Protein 1WWI (pdb70)

Secondary structure (DSSP, 8-state):
--HHHHHHHHHHHH-----GGGHHHHHHHHHHHHHHHHHHHHHHHHHTT-SEE-GGGS---HHHHHHHHHHH------HHHHHHHHHTSPPPSSEE-HHHHHHHHHHHHHHHHHHHHHHHHHSTT-SS--HHHHHHHHHHHHHH-

Nearest PDB structures (foldseek):
  1wwi-assembly1_A  TM=1.005E+00  e=4.018E-20  Thermus thermophilus HB8
  1r4v-assembly1_A  TM=8.259E-01  e=9.518E-07  Aquifex aeolicus VF5
  1f1e-assembly1_A-2  TM=6.996E-01  e=1.065E-03  Methanopyrus kandleri
  4nft-assembly4_D  TM=6.158E-01  e=5.232E-02  Homo sapiens

CATH classification: 1.10.20.10

B-factor: mean 19.96, std 10.91, range [5.76, 61.65]

Radius of gyration: 15.2 Å; Cα contacts (8 Å, |Δi|>4): 161; chains: 1; bounding box: 31×48×26 Å

Foldseek 3Di:
DDLVLLQVLLCVLQNAREDSVCVVVVLLLLLVVLLVQVQQLCVQCVVVVHQEGEPVSRPQDPVLVVLLVVLVVPDDDDLVVSVVSNVVDDDDRGYYDPVVSNCRVSSSSSSSSVLSNLLCVVPVPDRYDDDVSSVVSSVVVVVPD

InterPro domains:
  IPR009072 Histone-fold [G3DSA:1.10.20.10] (1-148)
  IPR009072 Histone-fold [SSF47113] (1-148)
  IPR015207 Protein of unknown function DUF1931 [PF09123] (8-145)

Solvent-accessible surface area: 8060 Å² total

Organism: Thermus thermophilus (strain ATCC 27634 / DSM 579 / HB8) (NCBI:txid300852)

Sequence (145 aa):
LKVAEFERLFRQAAGLDVDKNDLKRVSDFLRNKLYDLLAVAERNAKYNGRDLIFEPDLPIAKGLQETLQEFRRDTALELKPVLDALAALPPLDLEVAEDVRNLLPELAGALVVAYARVLKELDPALKNPQTEHHERAERVFNLLL

Structure (mmCIF, N/CA/C/O backbone):
data_1WWI
#
_entry.id   1WWI
#
_cell.length_a   31.448
_cell.length_b   107.406
_cell.length_c   89.722
_cell.angle_alpha   90.00
_cell.angle_beta   90.00
_cell.angle_gamma   90.00
#
_symmetry.space_group_name_H-M   'C 2 2 21'
#
loop_
_entity.id
_entity.type
_entity.pdbx_description
1 polymer 'hypothetical protein TTHA1479'
2 water water
#
loop_
_atom_site.group_PDB
_atom_site.id
_atom_site.type_symbol
_atom_site.label_atom_id
_atom_site.label_alt_id
_atom_site.label_comp_id
_atom_site.label_asym_id
_atom_site.label_entity_id
_atom_site.label_seq_id
_atom_site.pdbx_PDB_ins_code
_atom_site.Cartn_x
_atom_site.Cartn_y
_atom_site.Cartn_z
_atom_site.occupancy
_atom_site.B_iso_or_equiv
_atom_site.auth_seq_id
_atom_site.auth_comp_id
_atom_site.auth_asym_id
_atom_site.auth_atom_id
_atom_site.pdbx_PDB_model_num
ATOM 9 N N . LEU A 1 2 ? 3.596 16.682 2.418 1.00 11.09 2 LEU A N 1
ATOM 10 C CA . LEU A 1 2 ? 2.537 15.783 2.863 1.00 10.22 2 LEU A CA 1
ATOM 11 C C . LEU A 1 2 ? 1.264 15.871 2.045 1.00 13.34 2 LEU A C 1
ATOM 12 O O . LEU A 1 2 ? 0.534 14.897 1.954 1.00 15.30 2 LEU A O 1
ATOM 25 N N . LYS A 1 4 ? -0.832 18.748 -1.151 1.00 12.58 4 LYS A N 1
ATOM 26 C CA . LYS A 1 4 ? -0.653 19.886 -2.045 1.00 13.79 4 LYS A CA 1
ATOM 27 C C . LYS A 1 4 ? -0.719 21.202 -1.280 1.00 11.89 4 LYS A C 1
ATOM 28 O O . LYS A 1 4 ? -1.341 21.295 -0.220 1.00 10.56 4 LYS A O 1
ATOM 34 N N . VAL A 1 5 ? -0.079 22.222 -1.840 1.00 12.51 5 VAL A N 1
ATOM 35 C CA . VAL A 1 5 ? -0.076 23.544 -1.254 1.00 11.20 5 VAL A CA 1
ATOM 36 C C . VAL A 1 5 ? -1.516 23.999 -1.037 1.00 10.91 5 VAL A C 1
ATOM 37 O O . VAL A 1 5 ? -1.852 24.538 0.021 1.00 12.13 5 VAL A O 1
ATOM 41 N N . ALA A 1 6 ? -2.364 23.769 -2.037 1.00 12.37 6 ALA A N 1
ATOM 42 C CA . ALA A 1 6 ? -3.764 24.180 -1.930 1.00 11.79 6 ALA A CA 1
ATOM 43 C C . ALA A 1 6 ? -4.497 23.491 -0.793 1.00 12.06 6 ALA A C 1
ATOM 44 O O . ALA A 1 6 ? -5.377 24.097 -0.186 1.00 11.30 6 ALA A O 1
ATOM 46 N N . GLU A 1 7 ? -4.150 22.234 -0.522 1.00 9.66 7 GLU A N 1
ATOM 47 C CA . GLU A 1 7 ? -4.781 21.486 0.568 1.00 9.96 7 GLU A CA 1
ATOM 48 C C . GLU A 1 7 ? -4.310 22.031 1.924 1.00 9.62 7 GLU A C 1
ATOM 49 O O . GLU A 1 7 ? -5.111 22.198 2.843 1.00 10.28 7 GLU A O 1
ATOM 55 N N . PHE A 1 8 ? -3.012 22.308 2.061 1.00 9.67 8 PHE A N 1
ATOM 56 C CA . PHE A 1 8 ? -2.518 22.900 3.308 1.00 10.04 8 PHE A CA 1
ATOM 57 C C . PHE A 1 8 ? -3.238 24.237 3.555 1.00 10.53 8 PHE A C 1
ATOM 58 O O . PHE A 1 8 ? -3.704 24.491 4.657 1.00 10.80 8 PHE A O 1
ATOM 66 N N . GLU A 1 9 ? -3.298 25.094 2.531 1.00 9.79 9 GLU A N 1
ATOM 67 C CA . GLU A 1 9 ? -3.955 26.390 2.654 1.00 11.83 9 GLU A CA 1
ATOM 68 C C . GLU A 1 9 ? -5.393 26.229 3.103 1.00 9.72 9 GLU A C 1
ATOM 69 O O . GLU A 1 9 ? -5.864 26.948 3.986 1.00 10.82 9 GLU A O 1
ATOM 75 N N . ARG A 1 10 ? -6.093 25.296 2.471 1.00 8.80 10 ARG A N 1
ATOM 76 C CA . ARG A 1 10 ? -7.492 25.062 2.786 1.00 9.61 10 ARG A CA 1
ATOM 77 C C . ARG A 1 10 ? -7.672 24.607 4.221 1.00 11.42 10 ARG A C 1
ATOM 78 O O . ARG A 1 10 ? -8.599 25.061 4.899 1.00 11.85 10 ARG A O 1
ATOM 86 N N . LEU A 1 11 ? -6.782 23.736 4.702 1.00 9.15 11 LEU A N 1
ATOM 87 C CA . LEU A 1 11 ? -6.916 23.263 6.081 1.00 8.93 11 LEU A CA 1
ATOM 88 C C . LEU A 1 11 ? -6.624 24.324 7.128 1.00 10.31 11 LEU A C 1
ATOM 89 O O . LEU A 1 11 ? -7.285 24.379 8.169 1.00 10.41 11 LEU A O 1
ATOM 94 N N . PHE A 1 12 ? -5.627 25.165 6.894 1.00 10.83 12 PHE A N 1
ATOM 95 C CA . PHE A 1 12 ? -5.356 26.223 7.854 1.00 8.27 12 PHE A CA 1
ATOM 96 C C . PHE A 1 12 ? -6.563 27.170 7.930 1.00 9.99 12 PHE A C 1
ATOM 97 O O . PHE A 1 12 ? -6.905 27.667 9.000 1.00 11.17 12 PHE A O 1
ATOM 105 N N . ARG A 1 13 ? -7.190 27.423 6.787 1.00 10.31 13 ARG A N 1
ATOM 106 C CA . ARG A 1 13 ? -8.355 28.309 6.742 1.00 12.09 13 ARG A CA 1
ATOM 107 C C . ARG A 1 13 ? -9.567 27.658 7.395 1.00 10.78 13 ARG A C 1
ATOM 108 O O . ARG A 1 13 ? -10.261 28.281 8.206 1.00 13.49 13 ARG A O 1
ATOM 116 N N . GLN A 1 14 ? -9.826 26.404 7.053 1.00 9.98 14 GLN A N 1
ATOM 117 C CA . GLN A 1 14 ? -10.993 25.713 7.590 1.00 9.48 14 GLN A CA 1
ATOM 118 C C . GLN A 1 14 ? -10.895 25.422 9.078 1.00 11.43 14 GLN A C 1
ATOM 119 O O . GLN A 1 14 ? -11.850 25.621 9.845 1.00 15.22 14 GLN A O 1
ATOM 125 N N . ALA A 1 15 ? -9.728 24.960 9.490 1.00 11.56 15 ALA A N 1
ATOM 126 C CA . ALA A 1 15 ? -9.524 24.597 10.879 1.00 9.77 15 ALA A CA 1
ATOM 127 C C . ALA A 1 15 ? -9.389 25.736 11.859 1.00 13.74 15 ALA A C 1
ATOM 128 O O . ALA A 1 15 ? -9.836 25.613 13.000 1.00 14.61 15 ALA A O 1
ATOM 130 N N . ALA A 1 16 ? -8.802 26.849 11.423 1.00 11.48 16 ALA A N 1
ATOM 131 C CA . ALA A 1 16 ? -8.520 27.946 12.335 1.00 10.15 16 ALA A CA 1
ATOM 132 C C . ALA A 1 16 ? -8.720 29.355 11.806 1.00 11.51 16 ALA A C 1
ATOM 133 O O . ALA A 1 16 ? -8.358 30.330 12.482 1.00 13.51 16 ALA A O 1
ATOM 135 N N . GLY A 1 17 ? -9.284 29.470 10.608 1.00 11.14 17 GLY A N 1
ATOM 136 C CA . GLY A 1 17 ? -9.502 30.789 10.029 1.00 12.09 17 GLY A CA 1
ATOM 137 C C . GLY A 1 17 ? -8.229 31.562 9.750 1.00 16.57 17 GLY A C 1
ATOM 138 O O . GLY A 1 17 ? -8.218 32.801 9.759 1.00 18.43 17 GLY A O 1
ATOM 139 N N . LEU A 1 18 ? -7.143 30.839 9.494 1.00 10.94 18 LEU A N 1
ATOM 140 C CA . LEU A 1 18 ? -5.862 31.478 9.235 1.00 11.19 18 LEU A CA 1
ATOM 141 C C . LEU A 1 18 ? -5.475 31.468 7.776 1.00 12.33 18 LEU A C 1
ATOM 142 O O . LEU A 1 18 ? -5.790 30.527 7.042 1.00 13.26 18 LEU A O 1
ATOM 147 N N . ASP A 1 19 ? -4.805 32.539 7.365 1.00 13.20 19 ASP A N 1
ATOM 148 C CA . ASP A 1 19 ? -4.273 32.645 6.011 1.00 14.84 19 ASP A CA 1
ATOM 149 C C . ASP A 1 19 ? -2.797 32.316 6.212 1.00 16.34 19 ASP A C 1
ATOM 150 O O . ASP A 1 19 ? -2.029 33.161 6.655 1.00 17.62 19 ASP A O 1
ATOM 155 N N . VAL A 1 20 ? -2.406 31.084 5.912 1.00 13.81 20 VAL A N 1
ATOM 156 C CA . VAL A 1 20 ? -1.012 30.677 6.092 1.00 12.65 20 VAL A CA 1
ATOM 157 C C . VAL A 1 20 ? -0.1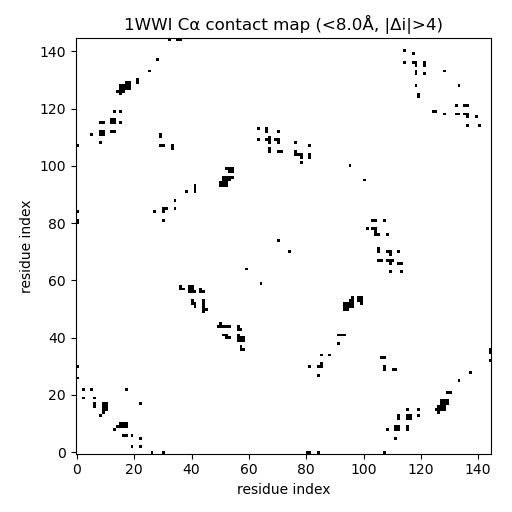65 31.145 4.913 1.00 10.96 20 VAL A C 1
ATOM 158 O O . VAL A 1 20 ? -0.626 31.165 3.775 1.00 15.88 20 VAL A O 1
ATOM 162 N N . ASP A 1 21 ? 1.073 31.537 5.199 1.00 11.62 21 ASP A N 1
ATOM 163 C CA . ASP A 1 21 ? 1.978 32.001 4.153 1.00 13.38 21 ASP A CA 1
ATOM 164 C C . ASP A 1 21 ? 2.525 30.803 3.401 1.00 14.47 21 ASP A C 1
ATOM 165 O O . ASP A 1 21 ? 3.054 29.870 4.008 1.00 12.80 21 ASP A O 1
ATOM 170 N N . LYS A 1 22 ? 2.405 30.831 2.079 1.00 11.82 22 LYS A N 1
ATOM 171 C CA . LYS A 1 22 ? 2.908 29.735 1.269 1.00 11.04 22 LYS A CA 1
ATOM 172 C C . LYS A 1 22 ? 4.413 29.536 1.516 1.00 11.73 22 LYS A C 1
ATOM 173 O O . LYS A 1 22 ? 4.937 28.450 1.308 1.00 12.56 22 LYS A O 1
ATOM 179 N N . ASN A 1 23 ? 5.113 30.575 1.960 1.00 9.99 23 ASN A N 1
ATOM 180 C CA . ASN A 1 23 ? 6.550 30.415 2.191 1.00 11.02 23 ASN A CA 1
ATOM 181 C C . ASN A 1 23 ? 6.869 29.522 3.369 1.00 9.95 23 ASN A C 1
ATOM 182 O O . ASN A 1 23 ? 7.963 28.961 3.445 1.00 12.44 23 ASN A O 1
ATOM 187 N N . ASP A 1 24 ? 5.924 29.382 4.293 1.00 9.28 24 ASP A N 1
ATOM 188 C CA . ASP A 1 24 ? 6.176 28.577 5.475 1.00 11.05 24 ASP A CA 1
ATOM 189 C C . ASP A 1 24 ? 5.711 27.136 5.342 1.00 8.53 24 ASP A C 1
ATOM 190 O O . ASP A 1 24 ? 5.998 26.326 6.232 1.00 10.13 24 ASP A O 1
ATOM 195 N N . LEU A 1 25 ? 5.059 26.797 4.228 1.00 9.96 25 LEU A N 1
ATOM 196 C CA . LEU A 1 25 ? 4.494 25.451 4.089 1.00 9.82 25 LEU A CA 1
ATOM 197 C C . LEU A 1 25 ? 5.470 24.302 4.020 1.00 9.59 25 LEU A C 1
ATOM 198 O O . LEU A 1 25 ? 5.192 23.247 4.580 1.00 10.75 25 LEU A O 1
ATOM 203 N N . LYS A 1 26 ? 6.619 24.484 3.371 1.00 10.57 26 LYS A N 1
ATOM 204 C CA . LYS A 1 26 ? 7.572 23.394 3.307 1.00 9.83 26 LYS A CA 1
ATOM 205 C C . LYS A 1 26 ? 8.058 23.053 4.716 1.00 10.21 26 LYS A C 1
ATOM 206 O O . LYS A 1 26 ? 8.173 21.872 5.059 1.00 10.77 26 LYS A O 1
ATOM 212 N N . ARG A 1 27 ? 8.342 24.063 5.538 1.00 10.31 27 ARG A N 1
ATOM 213 C CA . ARG A 1 27 ? 8.779 23.780 6.901 1.00 9.61 27 ARG A CA 1
ATOM 214 C C . ARG A 1 27 ? 7.655 23.101 7.710 1.00 9.43 27 ARG A C 1
ATOM 215 O O . ARG A 1 27 ? 7.921 22.185 8.490 1.00 11.15 27 ARG A O 1
ATOM 223 N N . VAL A 1 28 ? 6.412 23.562 7.547 1.00 9.85 28 VAL A N 1
ATOM 224 C CA . VAL A 1 28 ? 5.294 22.944 8.255 1.00 7.76 28 VAL A CA 1
ATOM 225 C C . VAL A 1 28 ? 5.223 21.481 7.859 1.00 8.60 28 VAL A C 1
ATOM 226 O O . VAL A 1 28 ? 5.078 20.601 8.722 1.00 9.28 28 VAL A O 1
ATOM 230 N N . SER A 1 29 ? 5.318 21.222 6.560 1.00 7.07 29 SER A N 1
ATOM 231 C CA . SER A 1 29 ? 5.222 19.844 6.052 1.00 7.40 29 SER A CA 1
ATOM 232 C C . SER A 1 29 ? 6.306 18.956 6.636 1.00 9.70 29 SER A C 1
ATOM 233 O O . SER A 1 29 ? 6.024 17.870 7.123 1.00 10.36 29 SER A O 1
ATOM 236 N N . ASP A 1 30 ? 7.551 19.429 6.591 1.00 8.34 30 ASP A N 1
ATOM 237 C CA . ASP A 1 30 ? 8.664 18.659 7.139 1.00 9.07 30 ASP A CA 1
ATOM 238 C C . ASP A 1 30 ? 8.515 18.405 8.631 1.00 6.97 30 ASP A C 1
ATOM 239 O O . ASP A 1 30 ? 8.767 17.289 9.108 1.00 8.02 30 ASP A O 1
ATOM 244 N N . PHE A 1 31 ? 8.113 19.438 9.379 1.00 7.42 31 PHE A N 1
ATOM 245 C CA . PHE A 1 31 ? 7.910 19.306 10.813 1.00 6.84 31 PHE A CA 1
ATOM 246 C C . PHE A 1 31 ? 6.833 18.265 11.119 1.00 7.05 31 PHE A C 1
ATOM 247 O O . PHE A 1 31 ? 7.044 17.383 11.957 1.00 7.55 31 PHE A O 1
ATOM 255 N N . LEU A 1 32 ? 5.674 18.374 10.477 1.00 8.40 32 LEU A N 1
ATOM 256 C CA . LEU A 1 32 ? 4.620 17.403 10.762 1.00 7.69 32 LEU A CA 1
ATOM 257 C C . LEU A 1 32 ? 4.966 16.010 10.260 1.00 8.32 32 LEU A C 1
ATOM 258 O O . LEU A 1 32 ? 4.569 15.028 10.882 1.00 8.16 32 LEU A O 1
ATOM 263 N N . ARG A 1 33 ? 5.707 15.927 9.155 1.00 7.78 33 ARG A N 1
ATOM 264 C CA . ARG A 1 33 ? 6.171 14.638 8.645 1.00 7.50 33 ARG A CA 1
ATOM 265 C C . ARG A 1 33 ? 7.022 13.988 9.746 1.00 8.01 33 ARG A C 1
ATOM 266 O O . ARG A 1 33 ? 6.888 12.784 10.021 1.00 8.67 33 ARG A O 1
ATOM 274 N N . ASN A 1 34 ? 7.908 14.771 10.369 1.00 8.33 34 ASN A N 1
ATOM 275 C CA . ASN A 1 34 ? 8.748 14.225 11.429 1.00 9.42 34 ASN A CA 1
ATOM 276 C C . ASN A 1 34 ? 7.895 13.717 12.589 1.00 8.84 34 ASN A C 1
ATOM 277 O O . ASN A 1 34 ? 8.191 12.672 13.165 1.00 9.55 34 ASN A O 1
ATOM 282 N N . LYS A 1 35 ? 6.837 14.453 12.929 1.00 8.51 35 LYS A N 1
ATOM 283 C CA . LYS A 1 35 ? 5.972 14.023 14.034 1.00 8.72 35 LYS A CA 1
ATOM 284 C C . LYS A 1 35 ? 5.254 12.722 13.709 1.00 8.45 35 LYS A C 1
ATOM 285 O O . LYS A 1 35 ? 5.138 11.859 14.565 1.00 8.58 35 LYS A O 1
ATOM 291 N N . LEU A 1 36 ? 4.782 12.590 12.467 1.00 8.21 36 LEU A N 1
ATOM 292 C CA . LEU A 1 36 ? 4.081 11.397 12.020 1.00 7.11 36 LEU A CA 1
ATOM 293 C C . LEU A 1 36 ? 5.047 10.209 12.008 1.00 7.33 36 LEU A C 1
ATOM 294 O O . LEU A 1 36 ? 4.692 9.092 12.414 1.00 7.70 36 LEU A O 1
ATOM 299 N N . TYR A 1 37 ? 6.269 10.448 11.540 1.00 8.06 37 TYR A N 1
ATOM 300 C CA . TYR A 1 37 ? 7.265 9.389 11.543 1.00 7.31 37 TYR A CA 1
ATOM 301 C C . TYR A 1 37 ? 7.516 8.918 12.976 1.00 9.91 37 TYR A C 1
ATOM 302 O O . TYR A 1 37 ? 7.599 7.717 13.232 1.00 9.36 37 TYR A O 1
ATOM 311 N N . ASP A 1 38 ? 7.625 9.857 13.906 1.00 9.38 38 ASP A N 1
ATOM 312 C CA . ASP A 1 38 ? 7.873 9.495 15.290 1.00 9.83 38 ASP A CA 1
ATOM 313 C C . ASP A 1 38 ? 6.709 8.724 15.906 1.00 7.77 38 ASP A C 1
ATOM 314 O O . ASP A 1 38 ? 6.927 7.935 16.817 1.00 8.40 38 ASP A O 1
ATOM 319 N N . LEU A 1 39 ? 5.479 8.966 15.446 1.00 7.47 39 LEU A N 1
ATOM 320 C CA . LEU A 1 39 ? 4.342 8.191 15.949 1.00 7.42 39 LEU A CA 1
ATOM 321 C C . LEU A 1 39 ? 4.560 6.736 15.487 1.00 8.02 39 LEU A C 1
ATOM 322 O O . LEU A 1 39 ? 4.354 5.796 16.254 1.00 8.87 39 LEU A O 1
ATOM 327 N N . LEU A 1 40 ? 4.994 6.567 14.240 1.00 10.22 40 LEU A N 1
ATOM 328 C CA . LEU A 1 40 ? 5.266 5.225 13.714 1.00 8.19 40 LEU A CA 1
ATOM 329 C C . LEU A 1 40 ? 6.464 4.550 14.384 1.00 9.46 40 LEU A C 1
ATOM 330 O O . LEU A 1 40 ? 6.454 3.327 14.565 1.00 10.60 40 LEU A O 1
ATOM 335 N N . ALA A 1 41 ? 7.484 5.325 14.757 1.00 8.76 41 ALA A N 1
ATOM 336 C CA . ALA A 1 41 ? 8.665 4.747 15.429 1.00 11.40 41 ALA A CA 1
ATOM 337 C C . ALA A 1 41 ? 8.265 4.188 16.790 1.00 10.68 41 ALA A C 1
ATOM 338 O O . ALA A 1 41 ? 8.712 3.100 17.191 1.00 11.46 41 ALA A O 1
ATOM 340 N N . VAL A 1 42 ? 7.412 4.921 17.498 1.00 9.52 42 VAL A N 1
ATOM 341 C CA . VAL A 1 42 ? 6.937 4.457 18.798 1.00 10.64 42 VAL A CA 1
ATOM 342 C C . VAL A 1 42 ? 6.028 3.260 18.559 1.00 10.16 42 VAL A C 1
ATOM 343 O O . VAL A 1 42 ? 6.062 2.290 19.302 1.00 11.89 42 VAL A O 1
ATOM 347 N N . ALA A 1 43 ? 5.228 3.303 17.495 1.00 9.97 43 ALA A N 1
ATOM 348 C CA . ALA A 1 43 ? 4.334 2.190 17.204 1.00 9.39 43 ALA A CA 1
ATOM 349 C C . ALA A 1 43 ? 5.122 0.902 16.966 1.00 13.73 43 ALA A C 1
ATOM 350 O O . ALA A 1 43 ? 4.679 -0.177 17.369 1.00 14.21 43 ALA A O 1
ATOM 352 N N . GLU A 1 44 ? 6.261 1.024 16.290 1.00 12.16 44 GLU A N 1
ATOM 353 C CA . GLU A 1 44 ? 7.128 -0.126 16.017 1.00 12.94 44 GLU A CA 1
ATOM 354 C C . GLU A 1 44 ? 7.605 -0.736 17.333 1.00 15.05 44 GLU A C 1
ATOM 355 O O . GLU A 1 44 ? 7.602 -1.955 17.495 1.00 14.41 44 GLU A O 1
ATOM 361 N N . ARG A 1 45 ? 8.008 0.115 18.273 1.0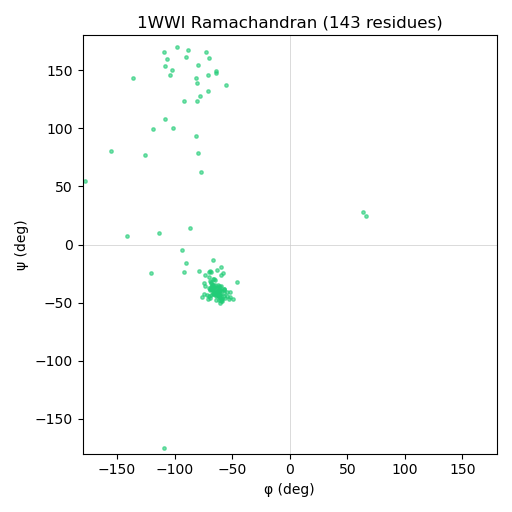0 12.10 45 ARG A N 1
ATOM 362 C CA . ARG A 1 45 ? 8.464 -0.364 19.573 1.00 11.40 45 ARG A CA 1
ATOM 363 C C . ARG A 1 45 ? 7.315 -1.087 20.277 1.00 14.91 45 ARG A C 1
ATOM 364 O O . ARG A 1 45 ? 7.508 -2.136 20.913 1.00 16.44 45 ARG A O 1
ATOM 372 N N . ASN A 1 46 ? 6.108 -0.544 20.173 1.00 11.81 46 ASN A N 1
ATOM 373 C CA . ASN A 1 46 ? 4.965 -1.188 20.804 1.00 11.97 46 ASN A CA 1
ATOM 374 C C . ASN A 1 46 ? 4.600 -2.517 20.166 1.00 14.45 46 ASN A C 1
ATOM 375 O O . ASN A 1 46 ? 4.230 -3.456 20.864 1.00 16.47 46 ASN A O 1
ATOM 380 N N . ALA A 1 47 ? 4.678 -2.596 18.843 1.00 12.77 47 ALA A N 1
ATOM 381 C CA . ALA A 1 47 ? 4.364 -3.843 18.155 1.00 15.48 47 ALA A CA 1
ATOM 382 C C . ALA A 1 47 ? 5.337 -4.931 18.614 1.00 16.76 47 ALA A C 1
ATOM 383 O O . ALA A 1 47 ? 4.910 -6.049 18.924 1.00 16.28 47 ALA A O 1
ATOM 385 N N . LYS A 1 48 ? 6.627 -4.599 18.681 1.00 14.89 48 LYS A N 1
ATOM 386 C CA . LYS A 1 48 ? 7.647 -5.562 19.118 1.00 15.59 48 LYS A CA 1
ATOM 387 C C . LYS A 1 48 ? 7.397 -5.987 20.563 1.00 20.93 48 LYS A C 1
ATOM 388 O O . LYS A 1 48 ? 7.544 -7.153 20.922 1.00 19.62 48 LYS A O 1
ATOM 394 N N . TYR A 1 49 ? 7.019 -5.034 21.400 1.00 16.59 49 TYR A N 1
ATOM 395 C CA . TYR A 1 49 ? 6.752 -5.357 22.794 1.00 18.17 49 TYR A CA 1
ATOM 396 C C . TYR A 1 49 ? 5.634 -6.391 22.924 1.00 17.27 49 TYR A C 1
ATOM 397 O O . TYR A 1 49 ? 5.669 -7.263 23.808 1.00 19.61 49 TYR A O 1
ATOM 406 N N . ASN A 1 50 ? 4.648 -6.293 22.039 1.00 16.83 50 ASN A N 1
ATOM 407 C CA . ASN A 1 50 ? 3.502 -7.182 22.020 1.00 14.71 50 ASN A CA 1
ATOM 408 C C . ASN A 1 50 ? 3.786 -8.454 21.211 1.00 17.77 50 ASN A C 1
ATOM 409 O O . ASN A 1 50 ? 2.868 -9.192 20.860 1.00 21.61 50 ASN A O 1
ATOM 414 N N . GLY A 1 51 ? 5.069 -8.671 20.925 1.00 19.88 51 GLY A N 1
ATOM 415 C CA . GLY A 1 51 ? 5.510 -9.857 20.198 1.00 22.21 51 GLY A CA 1
ATOM 416 C C . GLY A 1 51 ? 5.055 -9.977 18.759 1.00 25.31 51 GLY A C 1
ATOM 417 O O . GLY A 1 51 ? 4.984 -11.082 18.215 1.00 25.23 51 GLY A O 1
ATOM 418 N N . ARG A 1 52 ? 4.755 -8.846 18.131 1.00 22.61 52 ARG A N 1
ATOM 419 C CA . ARG A 1 52 ? 4.301 -8.838 16.746 1.00 23.25 52 ARG A CA 1
ATOM 420 C C . ARG A 1 52 ? 5.369 -8.320 15.802 1.00 22.51 52 ARG A C 1
ATOM 421 O O . ARG A 1 52 ? 6.301 -7.641 16.218 1.00 23.21 52 ARG A O 1
ATOM 429 N N . ASP A 1 53 ? 5.228 -8.660 14.524 1.00 26.31 53 ASP A N 1
ATOM 430 C CA . ASP A 1 53 ? 6.174 -8.231 13.504 1.00 26.45 53 ASP A CA 1
ATOM 431 C C . ASP A 1 53 ? 5.492 -7.272 12.535 1.00 29.77 53 ASP A C 1
ATOM 432 O O . ASP A 1 53 ? 6.051 -6.931 11.495 1.00 30.79 53 ASP A O 1
ATOM 437 N N . LEU A 1 54 ? 4.282 -6.845 12.885 1.00 21.34 54 LEU A N 1
ATOM 438 C CA . LEU A 1 54 ? 3.509 -5.930 12.054 1.00 19.90 54 LEU A CA 1
ATOM 439 C C . LEU A 1 54 ? 2.885 -4.867 12.963 1.00 20.39 54 LEU A C 1
ATOM 440 O O . LEU A 1 54 ? 2.474 -5.159 14.089 1.00 17.39 54 LEU A O 1
ATOM 445 N N . ILE A 1 55 ? 2.813 -3.639 12.463 1.00 15.84 55 ILE A N 1
ATOM 446 C CA . ILE A 1 55 ? 2.246 -2.525 13.221 1.00 19.58 55 ILE A CA 1
ATOM 447 C C . ILE A 1 55 ? 0.751 -2.335 12.962 1.00 16.27 55 ILE A C 1
ATOM 448 O O . ILE A 1 55 ? 0.329 -2.176 11.813 1.00 15.08 55 ILE A O 1
ATOM 453 N N . PHE A 1 56 ? -0.050 -2.361 14.030 1.00 13.35 56 PHE A N 1
ATOM 454 C CA . PHE A 1 56 ? -1.494 -2.149 13.926 1.00 12.33 56 PHE A CA 1
ATOM 455 C C . PHE A 1 56 ? -1.881 -0.798 14.533 1.00 12.87 56 PHE A C 1
ATOM 456 O O . PHE A 1 56 ? -1.089 -0.186 15.258 1.00 13.42 56 PHE A O 1
ATOM 464 N N . GLU A 1 57 ? -3.096 -0.335 14.255 1.00 16.11 57 GLU A N 1
ATOM 465 C CA . GLU A 1 57 ? -3.509 0.974 14.758 1.00 15.69 57 GLU A CA 1
ATOM 466 C C . GLU A 1 57 ? -3.316 1.210 16.262 1.00 17.34 57 GLU A C 1
ATOM 467 O O . GLU A 1 57 ? -2.813 2.262 16.659 1.00 14.70 57 GLU A O 1
ATOM 473 N N . PRO A 1 58 ? -3.688 0.238 17.121 1.00 14.13 58 PRO A N 1
ATOM 474 C CA . PRO A 1 58 ? -3.504 0.462 18.564 1.00 13.71 58 PRO A CA 1
ATOM 475 C C . PRO A 1 58 ? -2.059 0.723 18.995 1.00 14.39 58 PRO A C 1
ATOM 476 O O . PRO A 1 58 ? -1.812 1.263 20.078 1.00 15.52 58 PRO A O 1
ATOM 480 N N . ASP A 1 59 ? -1.104 0.336 18.154 1.00 10.54 59 ASP A N 1
ATOM 481 C CA . ASP A 1 59 ? 0.304 0.557 18.447 1.00 12.69 59 ASP A CA 1
ATOM 482 C C . ASP A 1 59 ? 0.673 2.040 18.360 1.00 10.13 59 ASP A C 1
ATOM 483 O O . ASP A 1 59 ? 1.616 2.467 19.013 1.00 11.77 59 ASP A O 1
ATOM 488 N N . LEU A 1 60 ? -0.048 2.814 17.538 1.00 9.81 60 LEU A N 1
ATOM 489 C CA . LEU A 1 60 ? 0.268 4.245 17.402 1.00 11.93 60 LEU A CA 1
ATOM 490 C C . LEU A 1 60 ? -0.141 4.960 18.691 1.00 9.37 60 LEU A C 1
ATOM 491 O O . LEU A 1 60 ? -1.256 4.773 19.197 1.00 11.67 60 LEU A O 1
ATOM 496 N N . PRO A 1 61 ? 0.752 5.797 19.238 1.00 10.79 61 PRO A N 1
ATOM 497 C CA . PRO A 1 61 ? 0.419 6.502 20.483 1.00 8.83 61 PRO A CA 1
ATOM 498 C C . PRO A 1 61 ? -0.462 7.717 20.258 1.00 11.15 61 PRO A C 1
ATOM 499 O O . PRO A 1 61 ? 0.004 8.857 20.266 1.00 15.01 61 PRO A O 1
ATOM 503 N N . ILE A 1 62 ? -1.748 7.458 20.073 1.00 10.79 62 ILE A N 1
ATOM 504 C CA . ILE A 1 62 ? -2.718 8.512 19.816 1.00 11.28 62 ILE A CA 1
ATOM 505 C C . ILE A 1 62 ? -3.612 8.693 21.043 1.00 10.10 62 ILE A C 1
ATOM 506 O O . ILE A 1 62 ? -4.446 7.842 21.349 1.00 11.61 62 ILE A O 1
ATOM 511 N N . ALA A 1 63 ? -3.401 9.799 21.752 1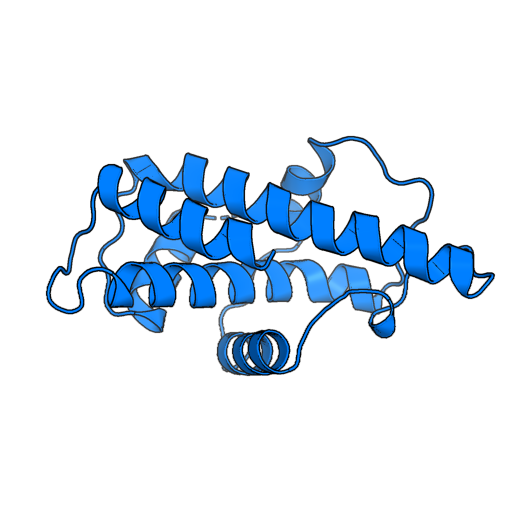.00 9.30 63 ALA A N 1
ATOM 512 C CA . ALA A 1 63 ? -4.173 10.114 22.940 1.00 8.36 63 ALA A CA 1
ATOM 513 C C . ALA A 1 63 ? -5.576 10.530 22.521 1.00 10.14 63 ALA A C 1
ATOM 514 O O . ALA A 1 63 ? -5.828 10.844 21.347 1.00 10.22 63 ALA A O 1
ATOM 516 N N . LYS A 1 64 ? -6.490 10.561 23.485 1.00 8.75 64 LYS A N 1
ATOM 517 C 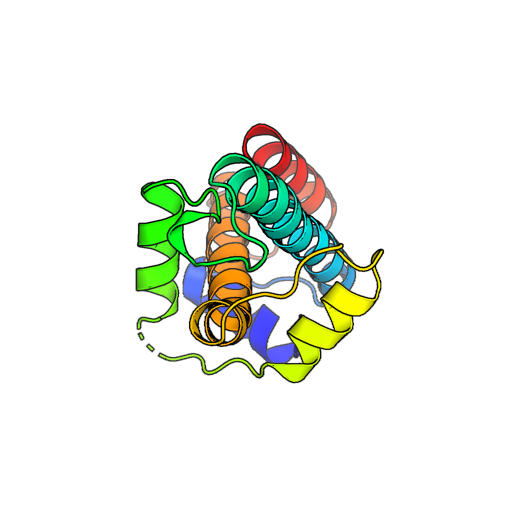CA . LYS A 1 64 ? -7.872 10.883 23.167 1.00 7.71 64 LYS A CA 1
ATOM 518 C C . LYS A 1 64 ? -8.068 12.197 22.422 1.00 8.42 64 LYS A C 1
ATOM 519 O O . LYS A 1 64 ? -8.890 12.267 21.494 1.00 11.18 64 LYS A O 1
ATOM 525 N N . GLY A 1 65 ? -7.332 13.233 22.816 1.00 12.06 65 GLY A N 1
ATOM 526 C CA . GLY A 1 65 ? -7.471 14.532 22.165 1.00 12.25 65 GLY A CA 1
ATOM 527 C C . GLY A 1 65 ? -7.155 14.481 20.684 1.00 10.34 65 GLY A C 1
ATOM 528 O O . GLY A 1 65 ? -7.903 15.011 19.862 1.00 12.36 65 GLY A O 1
ATOM 529 N N . LEU A 1 66 ? -6.037 13.845 20.337 1.00 10.56 66 LEU A N 1
ATOM 530 C CA . LEU A 1 66 ? -5.642 13.721 18.943 1.00 9.12 66 LEU A CA 1
ATOM 531 C C . LEU A 1 66 ? -6.644 12.829 18.197 1.00 8.86 66 LEU A C 1
ATOM 532 O O . LEU A 1 66 ? -6.935 13.050 17.01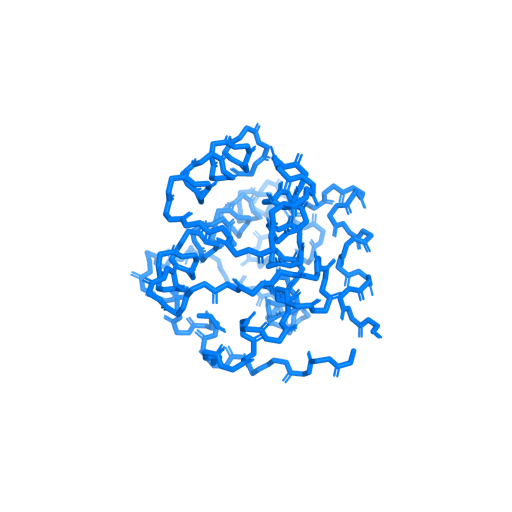3 1.00 10.07 66 LEU A O 1
ATOM 537 N N . GLN A 1 67 ? -7.180 11.818 18.878 1.00 10.22 67 GLN A N 1
ATOM 538 C CA . GLN A 1 67 ? -8.174 10.950 18.254 1.00 8.46 67 GLN A CA 1
ATOM 539 C C . GLN A 1 67 ? -9.419 11.771 17.890 1.00 8.87 67 GLN A C 1
ATOM 540 O O . GLN A 1 67 ? -10.010 11.583 16.809 1.00 11.62 67 GLN A O 1
ATOM 546 N N . GLU A 1 68 ? -9.810 12.679 18.778 1.00 11.10 68 GLU A N 1
ATOM 547 C CA . GLU A 1 68 ? -10.977 13.519 18.498 1.00 10.11 68 GLU A CA 1
ATOM 548 C C . GLU A 1 68 ? -10.675 14.484 17.359 1.00 10.49 68 GLU A C 1
ATOM 549 O O . GLU A 1 68 ? -11.546 14.756 16.530 1.00 11.99 68 GLU A O 1
ATOM 555 N N . THR A 1 69 ? -9.444 14.987 17.297 1.00 9.34 69 THR A N 1
ATOM 556 C CA . THR A 1 69 ? -9.076 15.899 16.221 1.00 9.93 69 THR A CA 1
ATOM 557 C C . THR A 1 69 ? -9.091 15.138 14.895 1.00 11.10 69 THR A C 1
ATOM 558 O O . THR A 1 69 ? -9.462 15.694 13.855 1.00 11.78 69 THR A O 1
ATOM 562 N N . LEU A 1 70 ? -8.699 13.863 14.936 1.00 9.42 70 LEU A N 1
ATOM 563 C CA . LEU A 1 70 ? -8.707 13.032 13.742 1.00 10.35 70 LEU A CA 1
ATOM 564 C C . LEU A 1 70 ? -10.151 12.868 13.266 1.00 11.47 70 LEU A C 1
ATOM 565 O O . LEU A 1 70 ? -10.421 12.995 12.079 1.00 12.83 70 LEU A O 1
ATOM 570 N N . GLN A 1 71 ? -11.077 12.608 14.184 1.00 9.72 71 GLN A N 1
ATOM 571 C CA . GLN A 1 71 ? -12.477 12.477 13.768 1.00 12.67 71 GLN A CA 1
ATOM 572 C C . GLN A 1 71 ? -12.984 13.777 13.133 1.00 15.39 71 GLN A C 1
ATOM 573 O O . GLN A 1 71 ? -13.690 13.759 12.111 1.00 15.98 71 GLN A O 1
ATOM 579 N N . GLU A 1 72 ? -12.642 14.912 13.731 1.00 14.16 72 GLU A N 1
ATOM 580 C CA . GLU A 1 72 ? -13.073 16.195 13.175 1.00 15.09 72 GLU A CA 1
ATOM 581 C C . GLU A 1 72 ? -12.485 16.402 11.775 1.00 17.24 72 GLU A C 1
ATOM 582 O O . GLU A 1 72 ? -13.160 16.925 10.878 1.00 16.80 72 GLU A O 1
ATOM 588 N N . PHE A 1 73 ? -11.223 16.025 11.579 1.00 13.43 73 PHE A N 1
ATOM 589 C CA . PHE A 1 73 ? -10.636 16.164 10.251 1.00 11.72 73 PHE A CA 1
ATOM 590 C C . PHE A 1 73 ? -11.402 15.298 9.236 1.00 15.36 73 PHE A C 1
ATOM 591 O O . PHE A 1 73 ? -11.688 15.739 8.111 1.00 12.78 73 PHE A O 1
ATOM 599 N N . ARG A 1 74 ? -11.730 14.069 9.621 1.00 11.98 74 ARG A N 1
ATOM 600 C CA . ARG A 1 74 ? -12.444 13.164 8.731 1.00 15.34 74 ARG A CA 1
ATOM 601 C C . ARG A 1 74 ? -13.756 13.786 8.282 1.00 16.89 74 ARG A C 1
ATOM 602 O O . ARG A 1 74 ? -14.171 13.637 7.127 1.00 21.12 74 ARG A O 1
ATOM 610 N N . ARG A 1 75 ? -14.408 14.490 9.189 1.00 16.22 75 ARG A N 1
ATOM 611 C CA . ARG A 1 75 ? -15.682 15.109 8.852 1.00 18.39 75 ARG A CA 1
ATOM 612 C C . ARG A 1 75 ? -15.594 16.385 8.013 1.00 21.89 75 ARG A C 1
ATOM 613 O O . ARG A 1 75 ? -16.622 16.949 7.633 1.00 23.61 75 ARG A O 1
ATOM 629 N N . ASP A 1 77 ? -14.362 16.307 5.169 1.00 22.98 77 ASP A N 1
ATOM 630 C CA . ASP A 1 77 ? -14.449 15.757 3.816 1.00 33.18 77 ASP A CA 1
ATOM 631 C C . ASP A 1 77 ? -13.322 16.207 2.889 1.00 33.93 77 ASP A C 1
ATOM 632 O O . ASP A 1 77 ? -13.565 16.734 1.800 1.00 32.17 77 ASP A O 1
ATOM 637 N N . THR A 1 78 ? -12.091 15.986 3.335 1.00 28.74 78 THR A N 1
ATOM 638 C CA . THR A 1 78 ? -10.897 16.342 2.577 1.00 31.99 78 THR A CA 1
ATOM 639 C C . THR A 1 78 ? -10.141 15.049 2.314 1.00 36.38 78 THR A C 1
ATOM 640 O O . THR A 1 78 ? -9.418 14.559 3.183 1.00 41.82 78 THR A O 1
ATOM 644 N N . ALA A 1 79 ? -10.313 14.502 1.117 1.00 32.02 79 ALA A N 1
ATOM 645 C CA . ALA A 1 79 ? -9.660 13.255 0.741 1.00 32.84 79 ALA A CA 1
ATOM 646 C C . ALA A 1 79 ? -8.218 13.465 0.295 1.00 27.68 79 ALA A C 1
ATOM 647 O O . ALA A 1 79 ? -7.951 13.735 -0.874 1.00 30.33 79 ALA A O 1
ATOM 649 N N . LEU A 1 80 ? -7.290 13.325 1.236 1.00 21.94 80 LEU A N 1
ATOM 650 C CA . LEU A 1 80 ? -5.871 13.495 0.944 1.00 19.90 80 LEU A CA 1
ATOM 651 C C . LEU A 1 80 ? -5.273 12.247 0.312 1.00 19.21 80 LEU A C 1
ATOM 652 O O . LEU A 1 80 ? -5.571 11.128 0.731 1.00 21.97 80 LEU A O 1
ATOM 657 N N . GLU A 1 81 ? -4.420 12.447 -0.691 1.00 19.14 81 GLU A N 1
ATOM 658 C CA . GLU A 1 81 ? -3.776 11.341 -1.372 1.00 19.58 81 GLU A CA 1
ATOM 659 C C . GLU A 1 81 ? -2.737 10.666 -0.489 1.00 17.16 81 GLU A C 1
ATOM 660 O O . GLU A 1 81 ? -2.069 11.315 0.319 1.00 16.45 81 GLU A O 1
ATOM 666 N N . LEU A 1 82 ? -2.611 9.354 -0.664 1.00 19.20 82 LEU A N 1
ATOM 667 C CA . LEU A 1 82 ? -1.667 8.549 0.091 1.00 14.17 82 LEU A CA 1
ATOM 668 C C . LEU A 1 82 ? -0.232 8.721 -0.387 1.00 15.12 82 LEU A C 1
ATOM 669 O O . LEU A 1 82 ? 0.665 8.885 0.423 1.00 13.95 82 LEU A O 1
ATOM 674 N N . LYS A 1 83 ? -0.011 8.697 -1.702 1.00 15.20 83 LYS A N 1
ATOM 675 C CA . LYS A 1 83 ? 1.351 8.784 -2.222 1.00 16.28 83 LYS A CA 1
ATOM 676 C C . LYS A 1 83 ? 2.236 9.913 -1.678 1.00 16.80 83 LYS A C 1
ATOM 677 O O . LYS A 1 83 ? 3.378 9.670 -1.311 1.00 15.04 83 LYS A O 1
ATOM 683 N N . PRO A 1 84 ? 1.725 11.157 -1.612 1.00 15.57 84 PRO A N 1
ATOM 684 C CA . PRO A 1 84 ? 2.585 12.225 -1.090 1.00 16.56 84 PRO A CA 1
ATOM 685 C C . PRO A 1 84 ? 3.006 11.976 0.354 1.00 11.47 84 PRO A C 1
ATOM 686 O O . PRO A 1 84 ? 4.126 12.315 0.749 1.00 12.83 84 PRO A O 1
ATOM 690 N N . VAL A 1 85 ? 2.102 11.400 1.146 1.00 11.78 85 VAL A N 1
ATOM 691 C CA . VAL A 1 85 ? 2.424 11.136 2.542 1.00 11.75 85 VAL A CA 1
ATOM 692 C C . VAL A 1 85 ? 3.459 10.027 2.636 1.00 11.60 85 VAL A C 1
ATOM 693 O O . VAL A 1 85 ? 4.414 10.142 3.397 1.00 12.81 85 VAL A O 1
ATOM 697 N N . LEU A 1 86 ? 3.281 8.954 1.860 1.00 12.35 86 LEU A N 1
ATOM 698 C CA . LEU A 1 86 ? 4.249 7.864 1.883 1.00 17.00 86 LEU A CA 1
ATOM 699 C C . LEU A 1 86 ? 5.611 8.345 1.370 1.00 16.64 86 LEU A C 1
ATOM 700 O O . LEU A 1 86 ? 6.648 7.995 1.935 1.00 16.41 86 LEU A O 1
ATOM 705 N N . ASP A 1 87 ? 5.619 9.150 0.310 1.00 14.95 87 ASP A N 1
ATOM 706 C CA . ASP A 1 87 ? 6.877 9.671 -0.215 1.00 18.27 87 ASP A CA 1
ATOM 707 C C . ASP A 1 87 ? 7.592 10.538 0.822 1.00 14.91 87 ASP A C 1
ATOM 708 O O . ASP A 1 87 ? 8.809 10.461 0.973 1.00 18.36 87 ASP A O 1
ATOM 713 N N . ALA A 1 88 ? 6.841 11.379 1.529 1.00 12.75 88 ALA A N 1
ATOM 714 C CA . ALA A 1 88 ? 7.448 12.234 2.544 1.00 14.03 88 ALA A CA 1
ATOM 715 C C . ALA A 1 88 ? 8.070 11.395 3.651 1.00 13.60 88 ALA A C 1
ATOM 716 O O . ALA A 1 88 ? 9.167 11.699 4.123 1.00 14.26 88 ALA A O 1
ATOM 718 N N . LEU A 1 89 ? 7.369 10.347 4.074 1.00 12.28 89 LEU A N 1
ATOM 719 C CA . LEU A 1 89 ? 7.864 9.474 5.142 1.00 13.09 89 LEU A CA 1
ATOM 720 C C . LEU A 1 89 ? 9.071 8.665 4.700 1.00 18.27 89 LEU A C 1
ATOM 721 O O . LEU A 1 89 ? 9.957 8.380 5.506 1.00 18.20 89 LEU A O 1
ATOM 726 N N . ALA A 1 90 ? 9.102 8.305 3.419 1.00 18.90 90 ALA A N 1
ATOM 727 C CA . ALA A 1 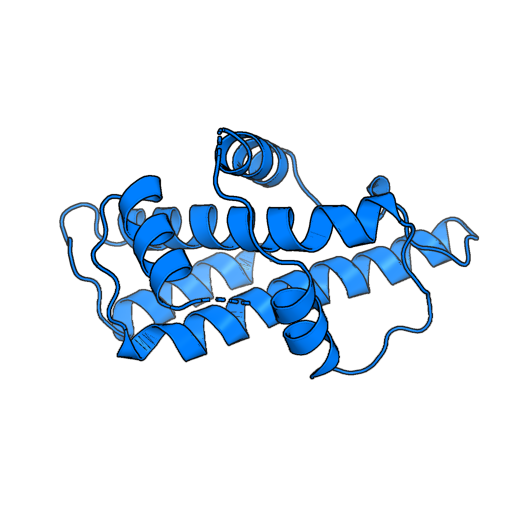90 ? 10.215 7.524 2.877 1.00 21.73 90 ALA A CA 1
ATOM 728 C C . ALA A 1 90 ? 11.514 8.315 2.868 1.00 23.50 90 ALA A C 1
ATOM 729 O O . ALA A 1 90 ? 12.590 7.750 2.669 1.00 26.62 90 ALA A O 1
ATOM 731 N N . ALA A 1 91 ? 11.418 9.623 3.071 1.00 22.48 91 ALA A N 1
ATOM 732 C CA . ALA A 1 91 ? 12.606 10.462 3.103 1.00 21.36 91 ALA A CA 1
ATOM 733 C C . ALA A 1 91 ? 13.440 10.142 4.343 1.00 21.34 91 ALA A C 1
ATOM 734 O O . ALA A 1 91 ? 14.644 10.390 4.370 1.00 29.44 91 ALA A O 1
ATOM 736 N N . LEU A 1 92 ? 12.799 9.589 5.369 1.00 16.91 92 LEU A N 1
ATOM 737 C CA . LEU A 1 92 ? 13.495 9.235 6.597 1.00 20.07 92 LEU A CA 1
ATOM 738 C C . LEU A 1 92 ? 13.861 7.742 6.598 1.00 20.02 92 LEU A C 1
ATOM 739 O O . LEU A 1 92 ? 13.409 6.980 5.732 1.00 19.10 92 LEU A O 1
ATOM 744 N N . PRO A 1 93 ? 14.685 7.306 7.566 1.00 20.70 93 PRO A N 1
ATOM 745 C CA . PRO A 1 93 ? 15.105 5.902 7.649 1.00 20.46 93 PRO A CA 1
ATOM 746 C C . PRO A 1 93 ? 13.967 4.897 7.698 1.00 23.73 93 PRO A C 1
ATOM 747 O O . PRO A 1 93 ? 12.962 5.095 8.384 1.00 20.01 93 PRO A O 1
ATOM 751 N N . PRO A 1 94 ? 14.103 3.795 6.957 1.00 23.70 94 PRO A N 1
ATOM 752 C CA . PRO A 1 94 ? 13.057 2.775 6.952 1.00 18.92 94 PRO A CA 1
ATOM 753 C C . PRO A 1 94 ? 12.907 2.159 8.342 1.00 20.45 94 PRO A C 1
ATOM 754 O O . PRO A 1 94 ? 13.873 2.089 9.107 1.00 24.66 94 PRO A O 1
ATOM 758 N N . LEU A 1 95 ? 11.694 1.732 8.675 1.00 21.41 95 LEU A N 1
ATOM 759 C CA . LEU A 1 95 ? 11.464 1.073 9.957 1.00 21.63 95 LEU A CA 1
ATOM 760 C C . LEU A 1 95 ? 11.687 -0.420 9.722 1.00 28.41 95 LEU A C 1
ATOM 761 O O . LEU A 1 95 ? 11.664 -0.876 8.579 1.00 29.49 95 LEU A O 1
ATOM 766 N N . ASP A 1 96 ? 11.904 -1.178 10.790 1.00 27.87 96 ASP A N 1
ATOM 767 C CA . ASP A 1 96 ? 12.123 -2.616 10.659 1.00 30.91 96 ASP A CA 1
ATOM 768 C C . ASP A 1 96 ? 10.834 -3.357 10.332 1.00 29.83 96 ASP A C 1
ATOM 769 O O . ASP A 1 96 ? 10.837 -4.334 9.583 1.00 32.94 96 ASP A O 1
ATOM 774 N N . LEU A 1 97 ? 9.725 -2.891 10.898 1.00 20.75 97 LEU A N 1
ATOM 775 C CA . LEU A 1 97 ? 8.440 -3.527 10.675 1.00 18.28 97 LEU A CA 1
ATOM 776 C C . LEU A 1 97 ? 7.550 -2.793 9.680 1.00 17.76 97 LEU A C 1
ATOM 777 O O . LEU A 1 97 ? 7.610 -1.569 9.545 1.00 22.35 97 LEU A O 1
ATOM 782 N N . GLU A 1 98 ? 6.719 -3.559 8.986 1.00 21.01 98 GLU A N 1
ATOM 783 C CA . GLU A 1 98 ? 5.775 -2.999 8.034 1.00 21.37 98 GLU A CA 1
ATOM 784 C C . GLU A 1 98 ? 4.512 -2.678 8.825 1.00 20.12 98 GLU A C 1
ATOM 785 O O . GLU A 1 98 ? 4.368 -3.116 9.971 1.00 19.98 98 GLU A O 1
ATOM 791 N N . VAL A 1 99 ? 3.603 -1.922 8.218 1.00 20.05 99 VAL A N 1
ATOM 792 C CA . VAL A 1 99 ? 2.353 -1.571 8.877 1.00 18.67 99 VAL A CA 1
ATOM 793 C C . VAL A 1 99 ? 1.187 -2.320 8.244 1.00 19.71 99 VAL A C 1
ATOM 794 O O . VAL A 1 99 ? 1.243 -2.704 7.068 1.00 18.32 99 VAL A O 1
ATOM 798 N N . ALA A 1 100 ? 0.134 -2.532 9.028 1.00 17.23 100 ALA A N 1
ATOM 799 C CA . ALA A 1 100 ? -1.054 -3.218 8.543 1.00 19.32 100 ALA A CA 1
ATOM 800 C C . ALA A 1 100 ? -1.771 -2.299 7.555 1.00 18.63 100 ALA A C 1
ATOM 801 O O . ALA A 1 100 ? -1.553 -1.087 7.556 1.00 15.44 100 ALA A O 1
ATOM 803 N N . GLU A 1 101 ? -2.626 -2.873 6.714 1.00 18.87 101 GLU A N 1
ATOM 804 C CA . GLU A 1 101 ? -3.341 -2.089 5.721 1.00 18.08 101 GLU A CA 1
ATOM 805 C C . GLU A 1 101 ? -4.178 -0.961 6.295 1.00 18.44 101 GLU A C 1
ATOM 806 O O . GLU A 1 101 ? -4.232 0.119 5.708 1.00 19.40 101 GLU A O 1
ATOM 812 N N . ASP A 1 102 ? -4.820 -1.193 7.435 1.00 20.66 102 ASP A N 1
ATOM 813 C CA . ASP A 1 102 ? -5.632 -0.144 8.032 1.00 20.08 102 ASP A CA 1
ATOM 814 C C . ASP A 1 102 ? -4.765 1.018 8.501 1.00 18.33 102 ASP A C 1
ATOM 815 O O . ASP A 1 102 ? -5.214 2.163 8.500 1.00 18.13 102 ASP A O 1
ATOM 820 N N . VAL A 1 103 ? -3.522 0.734 8.878 1.00 15.17 103 VAL A N 1
ATOM 821 C CA . VAL A 1 103 ? -2.616 1.799 9.319 1.00 15.49 103 VAL A CA 1
ATOM 822 C C . VAL A 1 103 ? -2.158 2.598 8.096 1.00 16.42 103 VAL A C 1
ATOM 823 O O . VAL A 1 103 ? -2.094 3.829 8.128 1.00 13.64 103 VAL A O 1
ATOM 827 N N . ARG A 1 104 ? -1.832 1.901 7.012 1.00 13.61 104 ARG A N 1
ATOM 828 C CA . ARG A 1 104 ? -1.408 2.580 5.787 1.00 9.91 104 ARG A CA 1
ATOM 829 C C . ARG A 1 104 ? -2.510 3.551 5.343 1.00 11.31 104 ARG A C 1
ATOM 830 O O . ARG A 1 104 ? -2.238 4.697 4.993 1.00 14.87 104 ARG A O 1
ATOM 838 N N . ASN A 1 105 ? -3.759 3.104 5.389 1.00 13.74 105 ASN A N 1
ATOM 839 C CA . ASN A 1 105 ? -4.870 3.943 4.971 1.00 17.54 105 ASN A CA 1
ATOM 840 C C . ASN A 1 105 ? -5.138 5.093 5.925 1.00 15.70 105 ASN A C 1
ATOM 841 O O . ASN A 1 105 ? -5.705 6.113 5.530 1.00 20.30 105 ASN A O 1
ATOM 846 N N . LEU A 1 106 ? -4.724 4.929 7.176 1.00 14.22 106 LEU A N 1
ATOM 847 C CA . LEU A 1 106 ? -4.915 5.970 8.180 1.00 14.66 106 LEU A CA 1
ATOM 848 C C . LEU A 1 106 ? -3.884 7.101 8.058 1.00 13.56 106 LEU A C 1
ATOM 849 O O . LEU A 1 106 ? -4.141 8.218 8.483 1.00 15.41 106 LEU A O 1
ATOM 854 N N . LEU A 1 107 ? -2.731 6.830 7.454 1.00 13.23 107 LEU A N 1
ATOM 855 C CA . LEU A 1 107 ? -1.673 7.845 7.388 1.00 11.70 107 LEU A CA 1
ATOM 856 C C . LEU A 1 107 ? -2.054 9.218 6.833 1.00 12.00 107 LEU A C 1
ATOM 857 O O . LEU A 1 107 ? -1.704 10.239 7.436 1.00 11.39 107 LEU A O 1
ATOM 862 N N . PRO A 1 108 ? -2.771 9.269 5.696 1.00 12.61 108 PRO A N 1
ATOM 863 C CA . PRO A 1 108 ? -3.139 10.587 5.175 1.00 15.10 108 PRO A CA 1
ATOM 864 C C . PRO A 1 108 ? -4.089 11.300 6.147 1.00 10.79 108 PRO A C 1
ATOM 865 O O . PRO A 1 108 ? -4.042 12.520 6.290 1.00 11.12 108 PRO A O 1
ATOM 869 N N . GLU A 1 109 ? -4.955 10.544 6.819 1.00 10.55 109 GLU A N 1
ATOM 870 C CA . GLU A 1 109 ? -5.880 11.154 7.768 1.00 9.97 109 GLU A CA 1
ATOM 871 C C . GLU A 1 109 ? -5.138 11.688 8.980 1.00 9.76 109 GLU A C 1
ATOM 872 O O . GLU A 1 109 ? -5.502 12.720 9.518 1.00 10.35 109 GLU A O 1
ATOM 878 N N . LEU A 1 110 ? -4.117 10.961 9.437 1.00 9.68 110 LEU A N 1
ATOM 879 C CA . LEU A 1 110 ? -3.319 11.422 10.568 1.00 11.27 110 LEU A CA 1
ATOM 880 C C . LEU A 1 110 ? -2.553 12.671 10.152 1.00 10.06 110 LEU A C 1
ATOM 881 O O . LEU A 1 110 ? -2.400 13.592 10.947 1.00 9.38 110 LEU A O 1
ATOM 886 N N . ALA A 1 111 ? -2.063 12.718 8.912 1.00 10.38 111 ALA A N 1
ATOM 887 C CA . ALA A 1 111 ? -1.359 13.922 8.435 1.00 8.68 111 ALA A CA 1
ATOM 888 C C . ALA A 1 111 ? -2.341 15.103 8.481 1.00 10.01 111 ALA A C 1
ATOM 889 O O . ALA A 1 111 ? -2.000 16.200 8.926 1.00 10.97 111 ALA A O 1
ATOM 891 N N . GLY A 1 112 ? -3.564 14.879 8.014 1.00 9.38 112 GLY A N 1
ATOM 892 C CA . GLY A 1 112 ? -4.558 15.941 8.065 1.00 9.43 112 GLY A CA 1
ATOM 893 C C . GLY A 1 112 ? -4.897 16.357 9.496 1.00 8.06 112 GLY A C 1
ATOM 894 O O . GLY A 1 112 ? -5.019 17.558 9.772 1.00 10.28 112 GLY A O 1
ATOM 895 N N . ALA A 1 113 ? -5.046 15.390 10.401 1.00 7.78 113 ALA A N 1
ATOM 896 C CA . ALA A 1 113 ? -5.352 15.705 11.798 1.00 8.86 113 ALA A CA 1
ATOM 897 C C . ALA A 1 113 ? -4.216 16.531 12.402 1.00 8.98 113 ALA A C 1
ATOM 898 O O . ALA A 1 113 ? -4.451 17.455 13.176 1.00 8.66 113 ALA A O 1
ATOM 900 N N . LEU A 1 114 ? -2.976 16.190 12.070 1.00 9.30 114 LEU A N 1
ATOM 901 C CA . LEU A 1 114 ? -1.862 16.955 12.609 1.00 7.60 114 LEU A CA 1
ATOM 902 C C . LEU A 1 114 ? -1.879 18.397 12.110 1.00 5.76 114 LEU A C 1
ATOM 903 O O . LEU A 1 114 ? -1.536 19.305 12.862 1.00 7.15 114 LEU A O 1
ATOM 908 N N . VAL A 1 115 ? -2.257 18.600 10.845 1.00 6.37 115 VAL A N 1
ATOM 909 C CA . VAL A 1 115 ? -2.338 19.957 10.308 1.00 6.87 115 VAL A CA 1
ATOM 910 C C . VAL A 1 115 ? -3.460 20.734 11.011 1.00 7.04 115 VAL A C 1
ATOM 911 O O . VAL A 1 115 ? -3.285 21.904 11.359 1.00 8.83 115 VAL A O 1
ATOM 915 N N . VAL A 1 116 ? -4.607 20.092 11.231 1.00 7.00 116 VAL A N 1
ATOM 916 C CA . VAL A 1 116 ? -5.717 20.755 11.931 1.00 8.31 116 VAL A CA 1
ATOM 917 C C . VAL A 1 116 ? -5.287 21.184 13.342 1.00 8.49 116 VAL A C 1
ATOM 918 O O . VAL A 1 116 ? -5.533 22.324 13.748 1.00 8.36 116 VAL A O 1
ATOM 922 N N . ALA A 1 117 ? -4.634 20.284 14.084 1.00 8.14 117 ALA A N 1
ATOM 923 C CA . ALA A 1 117 ? -4.176 20.611 15.429 1.00 7.92 117 ALA A CA 1
ATOM 924 C C . ALA A 1 117 ? -3.111 21.702 15.375 1.00 7.52 117 ALA A C 1
ATOM 925 O O . ALA A 1 117 ? -3.144 22.629 16.174 1.00 9.48 117 ALA A O 1
ATOM 927 N N . TYR A 1 118 ? -2.192 21.615 14.415 1.00 8.71 118 TYR A N 1
ATOM 928 C CA . TYR A 1 118 ? -1.134 22.614 14.321 1.00 7.71 118 TYR A CA 1
ATOM 929 C C . TYR A 1 118 ? -1.698 24.012 14.019 1.00 7.48 118 TYR A C 1
ATOM 930 O O . TYR A 1 118 ? -1.286 25.008 14.632 1.00 8.40 118 TYR A O 1
ATOM 939 N N . ALA A 1 119 ? -2.652 24.067 13.096 1.00 7.79 119 ALA A N 1
ATOM 940 C CA . ALA A 1 119 ? -3.286 25.331 12.738 1.00 9.63 119 ALA A CA 1
ATOM 941 C C . ALA A 1 119 ? -4.007 25.919 13.945 1.00 10.35 119 ALA A C 1
ATOM 942 O O . ALA A 1 119 ? -3.934 27.118 14.178 1.00 9.75 119 ALA A O 1
ATOM 944 N N . ARG A 1 120 ? -4.703 25.076 14.703 1.00 7.86 120 ARG A N 1
ATOM 945 C CA . ARG A 1 120 ? -5.418 25.552 15.890 1.00 7.30 120 ARG A CA 1
ATOM 946 C C . ARG A 1 120 ? -4.470 25.984 16.999 1.00 9.78 120 ARG A C 1
ATOM 947 O O . ARG A 1 120 ? -4.799 26.886 17.773 1.00 14.41 120 ARG A O 1
ATOM 955 N N . VAL A 1 121 ? -3.295 25.360 17.100 1.00 10.15 121 VAL A N 1
ATOM 956 C CA . VAL A 1 121 ? -2.327 25.800 18.099 1.00 10.23 121 VAL A CA 1
ATOM 957 C C . VAL A 1 121 ? -1.801 27.168 17.674 1.00 15.32 121 VAL A C 1
ATOM 958 O O . VAL A 1 121 ? -1.701 28.094 18.479 1.00 13.71 121 VAL A O 1
ATOM 962 N N . LEU A 1 122 ? -1.463 27.284 16.397 1.00 11.73 122 LEU A N 1
ATOM 963 C CA . LEU A 1 122 ? -0.926 28.526 15.867 1.00 16.29 122 LEU A CA 1
ATOM 964 C C . LEU A 1 122 ? -1.909 29.660 16.134 1.00 17.32 122 LEU A C 1
ATOM 965 O O . LEU A 1 122 ? -1.510 30.757 16.532 1.00 18.00 122 LEU A O 1
ATOM 970 N N . LYS A 1 123 ? -3.199 29.395 15.939 1.00 14.25 123 LYS A N 1
ATOM 971 C CA . LYS A 1 123 ? -4.220 30.396 16.183 1.00 19.23 123 LYS A CA 1
ATOM 972 C C . LYS A 1 123 ? -4.231 30.822 17.648 1.00 24.21 123 LYS A C 1
ATOM 973 O O . LYS A 1 123 ? -4.240 32.013 17.935 1.00 22.50 123 LYS A O 1
ATOM 979 N N . GLU A 1 124 ? -4.216 29.853 18.568 1.00 17.13 124 GLU A N 1
ATOM 980 C CA . GLU A 1 124 ? -4.252 30.161 19.999 1.00 18.38 124 GLU A CA 1
ATOM 981 C C . GLU A 1 124 ? -3.081 31.018 20.473 1.00 20.13 124 GLU A C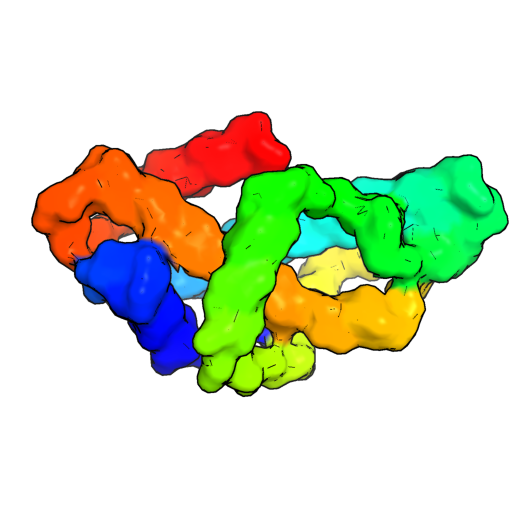 1
ATOM 982 O O . GLU A 1 124 ? -3.199 31.722 21.475 1.00 20.89 124 GLU A O 1
ATOM 988 N N . LEU A 1 125 ? -1.955 30.955 19.773 1.00 19.72 125 LEU A N 1
ATOM 989 C CA . LEU A 1 125 ? -0.801 31.763 20.156 1.00 18.81 125 LEU A CA 1
ATOM 990 C C . LEU A 1 125 ? -1.127 33.248 20.001 1.00 27.51 125 LEU A C 1
ATOM 991 O O . LEU A 1 125 ? -0.598 34.090 20.728 1.00 26.82 125 LEU A O 1
ATOM 996 N N . ASP A 1 126 ? -1.996 33.565 19.046 1.00 23.55 126 ASP A N 1
ATOM 997 C CA . ASP A 1 126 ? -2.402 34.949 18.791 1.00 25.47 126 ASP A CA 1
ATOM 998 C C . ASP A 1 126 ? -3.783 34.883 18.139 1.00 23.83 126 ASP A C 1
ATOM 999 O O . ASP A 1 126 ? -3.923 35.004 16.918 1.00 23.82 126 ASP A O 1
ATOM 1004 N N . PRO A 1 127 ? -4.825 34.700 18.956 1.00 23.06 127 PRO A N 1
ATOM 1005 C CA . PRO A 1 127 ? -6.214 34.599 18.507 1.00 26.60 127 PRO A CA 1
ATOM 1006 C C . PRO A 1 127 ? -6.698 35.623 17.491 1.00 25.86 127 PRO A C 1
ATOM 1007 O O . PRO A 1 127 ? -7.536 35.307 16.645 1.00 29.40 127 PRO A O 1
ATOM 1011 N N . ALA A 1 128 ? -6.173 36.841 17.556 1.00 24.38 128 ALA A N 1
ATOM 1012 C CA . ALA A 1 128 ? -6.619 37.884 16.642 1.00 25.54 128 ALA A CA 1
ATOM 1013 C C . ALA A 1 128 ? -5.846 37.993 15.334 1.00 27.62 128 ALA A C 1
ATOM 1014 O O . ALA A 1 128 ? -6.322 38.625 14.392 1.00 30.23 128 ALA A O 1
ATOM 1016 N N . LEU A 1 129 ? -4.670 37.377 15.260 1.00 25.86 129 LEU A N 1
ATOM 1017 C CA . LEU A 1 129 ? -3.860 37.460 14.046 1.00 24.56 129 LEU A CA 1
ATOM 1018 C C . LEU A 1 129 ? -4.345 36.486 12.974 1.00 23.14 129 LEU A C 1
ATOM 1019 O O . LEU A 1 129 ? -4.428 35.285 13.212 1.00 28.64 129 LEU A O 1
ATOM 1024 N N . LYS A 1 130 ? -4.661 37.006 11.791 1.00 22.03 130 LYS A N 1
ATOM 1025 C CA . LYS A 1 130 ? -5.145 36.161 10.707 1.00 19.97 130 LYS A CA 1
ATOM 1026 C C . LYS A 1 130 ? -4.046 35.643 9.799 1.00 16.70 130 LYS A C 1
ATOM 1027 O O . LYS A 1 130 ? -4.219 34.603 9.157 1.00 18.24 130 LYS A O 1
ATOM 1033 N N . ASN A 1 131 ? -2.917 36.350 9.761 1.00 16.20 131 ASN A N 1
ATOM 1034 C CA . ASN A 1 131 ? -1.804 35.962 8.899 1.00 17.06 131 ASN A CA 1
ATOM 1035 C C . ASN A 1 131 ? -0.480 35.793 9.638 1.00 16.57 131 ASN A C 1
ATOM 1036 O O . ASN A 1 131 ? 0.408 36.635 9.566 1.00 18.38 131 ASN A O 1
ATOM 1041 N N . PRO A 1 132 ? -0.323 34.671 10.347 1.00 16.53 132 PRO A N 1
ATOM 1042 C CA . PRO A 1 132 ? 0.913 34.419 11.092 1.00 17.25 132 PRO A CA 1
ATOM 1043 C C . PRO A 1 132 ? 2.127 34.278 10.180 1.00 17.81 132 PRO A C 1
ATOM 1044 O O . PRO A 1 132 ? 2.020 33.813 9.044 1.00 18.00 132 PRO A O 1
ATOM 1048 N N . GLN A 1 133 ? 3.274 34.712 10.684 1.00 18.86 133 GLN A N 1
ATOM 1049 C CA . GLN A 1 133 ? 4.517 34.642 9.935 1.00 17.56 133 GLN A CA 1
ATOM 1050 C C . GLN A 1 133 ? 5.420 33.588 10.548 1.00 16.20 133 GLN A C 1
ATOM 1051 O O . GLN A 1 133 ? 5.034 32.903 11.488 1.00 17.38 133 GLN A O 1
ATOM 1057 N N . THR A 1 134 ? 6.636 33.479 10.029 1.00 14.84 134 THR A N 1
ATOM 1058 C CA . THR A 1 134 ? 7.570 32.463 10.489 1.00 16.44 134 THR A CA 1
ATOM 1059 C C . THR A 1 134 ? 7.806 32.390 11.993 1.00 16.82 134 THR A C 1
ATOM 1060 O O . THR A 1 134 ? 7.865 31.302 12.552 1.00 14.95 134 THR A O 1
ATOM 1064 N N . GLU A 1 135 ? 7.919 33.530 12.663 1.00 13.93 135 GLU A N 1
ATOM 1065 C CA . GLU A 1 135 ? 8.152 33.528 14.103 1.00 19.65 135 GLU A CA 1
ATOM 1066 C C . GLU A 1 135 ? 7.062 32.768 14.864 1.00 16.26 135 GLU A C 1
ATOM 1067 O O . GLU A 1 135 ? 7.354 32.041 15.818 1.00 20.09 135 GLU A O 1
ATOM 1073 N N . HIS A 1 136 ? 5.815 32.927 14.434 1.00 14.03 136 HIS A N 1
ATOM 1074 C CA . HIS A 1 136 ? 4.702 32.250 15.094 1.00 14.03 136 HIS A CA 1
ATOM 1075 C C . HIS A 1 136 ? 4.794 30.749 14.885 1.00 12.42 136 HIS A C 1
ATOM 1076 O O . HIS A 1 136 ? 4.450 29.975 15.776 1.00 12.89 136 HIS A O 1
ATOM 1083 N N . HIS A 1 137 ? 5.252 30.338 13.709 1.00 13.06 137 HIS A N 1
ATOM 1084 C CA . HIS A 1 137 ? 5.426 28.909 13.439 1.00 10.48 137 HIS A CA 1
ATOM 1085 C C . HIS A 1 137 ? 6.481 28.316 14.373 1.00 11.92 137 HIS A C 1
ATOM 1086 O O . HIS A 1 137 ? 6.341 27.179 14.828 1.00 11.22 137 HIS A O 1
ATOM 1093 N N . GLU A 1 138 ? 7.526 29.087 14.678 1.00 13.44 138 GLU A N 1
ATOM 1094 C CA . GLU A 1 138 ? 8.571 28.602 15.582 1.00 14.64 138 GLU A CA 1
ATOM 1095 C C . GLU A 1 138 ? 7.971 28.285 16.957 1.00 14.39 138 GLU A C 1
ATOM 1096 O O . GLU A 1 138 ? 8.364 27.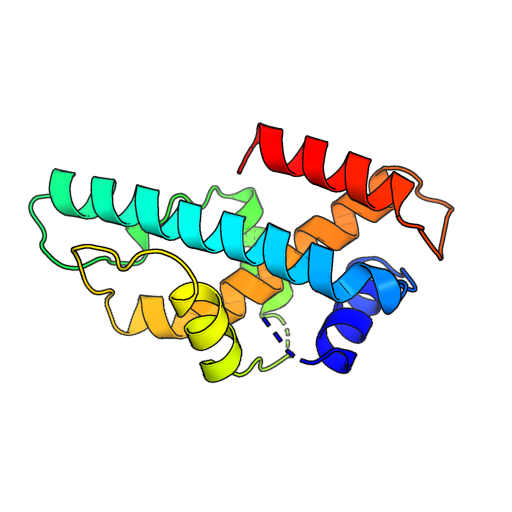299 17.596 1.00 13.64 138 GLU A O 1
ATOM 1102 N N . ARG A 1 139 ? 7.043 29.131 17.407 1.00 13.77 139 ARG A N 1
ATOM 1103 C CA . ARG A 1 139 ? 6.369 28.943 18.688 1.00 10.81 139 ARG A CA 1
ATOM 1104 C C . ARG A 1 139 ? 5.410 27.754 18.657 1.00 12.41 139 ARG A C 1
ATOM 1105 O O . ARG A 1 139 ? 5.302 27.006 19.627 1.00 11.95 139 ARG A O 1
ATOM 1113 N N . ALA A 1 140 ? 4.731 27.560 17.531 1.00 9.81 140 ALA A N 1
ATOM 1114 C CA . ALA A 1 140 ? 3.802 26.446 17.417 1.00 10.92 140 ALA A CA 1
ATOM 1115 C C . ALA A 1 140 ? 4.591 25.126 17.450 1.00 11.55 140 ALA A C 1
ATOM 1116 O O . ALA A 1 140 ? 4.133 24.142 18.034 1.00 9.86 140 ALA A O 1
ATOM 1118 N N . GLU A 1 141 ? 5.775 25.109 16.838 1.00 10.64 141 GLU A N 1
ATOM 1119 C CA . GLU A 1 141 ? 6.610 23.917 16.873 1.00 9.15 141 GLU A CA 1
ATOM 1120 C C . GLU A 1 141 ? 7.026 23.612 18.306 1.00 9.47 141 GLU A C 1
ATOM 1121 O O . GLU A 1 141 ? 7.040 22.456 18.710 1.00 11.22 141 GLU A O 1
ATOM 1127 N N . ARG A 1 142 ? 7.394 24.642 19.067 1.00 10.10 142 ARG A N 1
ATOM 1128 C CA . ARG A 1 142 ? 7.801 24.415 20.445 1.00 9.81 142 ARG A CA 1
ATOM 1129 C C . ARG A 1 142 ? 6.669 23.783 21.230 1.00 11.09 142 ARG A C 1
ATOM 1130 O O . ARG A 1 142 ? 6.903 22.894 22.053 1.00 11.58 142 ARG A O 1
ATOM 1138 N N . VAL A 1 143 ? 5.441 24.234 20.984 1.00 8.80 143 VAL A N 1
ATOM 1139 C CA . VAL A 1 143 ? 4.294 23.648 21.674 1.00 10.81 143 VAL A CA 1
ATOM 1140 C C . VAL A 1 143 ? 4.124 22.180 21.283 1.00 10.46 143 VAL A C 1
ATOM 1141 O O . VAL A 1 143 ? 3.950 21.317 22.140 1.00 10.46 143 VAL A O 1
ATOM 1145 N N . PHE A 1 144 ? 4.162 21.882 19.987 1.00 8.68 144 PHE A N 1
ATOM 1146 C CA . PHE A 1 144 ? 4.017 20.505 19.541 1.00 9.82 144 PHE A CA 1
ATOM 1147 C C . PHE A 1 144 ? 5.112 19.606 20.104 1.00 10.73 144 PHE A C 1
ATOM 1148 O O . PHE A 1 144 ? 4.864 18.448 20.450 1.00 14.42 144 PHE A O 1
ATOM 1156 N N . ASN A 1 145 ? 6.325 20.147 20.216 1.00 10.03 145 ASN A N 1
ATOM 1157 C CA . ASN A 1 145 ? 7.468 19.373 20.715 1.00 12.25 145 ASN A CA 1
ATOM 1158 C C . ASN A 1 145 ? 7.284 18.901 22.167 1.00 13.91 145 ASN A C 1
ATOM 1159 O O . ASN A 1 145 ? 7.923 17.940 22.593 1.00 13.68 145 ASN A O 1
ATOM 1164 N N . LEU A 1 146 ? 6.419 19.576 22.919 1.00 11.95 146 LEU A N 1
ATOM 1165 C CA . LEU A 1 146 ? 6.191 19.217 24.316 1.00 9.94 146 LEU A CA 1
ATOM 1166 C C . LEU A 1 146 ? 5.384 17.946 24.462 1.00 11.48 146 LEU A C 1
ATOM 1167 O O . LEU A 1 146 ? 5.505 17.229 25.458 1.00 11.67 146 LEU A O 1
ATOM 1172 N N . LEU A 1 147 ? 4.571 17.659 23.453 1.00 13.95 147 LEU A N 1
ATOM 1173 C CA . LEU A 1 147 ? 3.688 16.504 23.506 1.00 15.02 147 LEU A CA 1
ATOM 1174 C C . LEU A 1 147 ? 3.860 15.450 22.410 1.00 17.50 147 LEU A C 1
ATOM 1175 O O . LEU A 1 147 ? 3.507 14.291 22.624 1.00 19.02 147 LEU A O 1
ATOM 1180 N N . LEU A 1 148 ? 4.396 15.835 21.251 1.00 18.10 148 LEU A N 1
ATOM 1181 C CA . LEU A 1 148 ? 4.592 14.886 20.144 1.00 22.52 148 LEU A CA 1
ATOM 1182 C C . LEU A 1 148 ? 6.047 14.757 19.673 1.00 27.50 148 LEU A C 1
ATOM 1183 O O . LEU A 1 148 ? 6.805 15.752 19.780 1.00 31.07 148 LEU A O 1
#